Protein AF-A0A5J6LB89-F1 (afdb_monomer_lite)

Organism: NCBI:txid2614693

Radius of gyration: 14.93 Å; chains: 1; bounding box: 54×20×34 Å

Sequence (106 aa):
MKTIRQVTLDASKPVNELLLHEGFRVVKTEFSLISQSIEVWIEEPLRADLPVEACFLKVVGNGQPVPLVYEYISSAYNPFEHKAMHVFKVPESVVRTEPTHLQAVA

Secondary structure (DSSP, 8-state):
-EEEEEEEE-TTSS-EEEEEETT-EEEEEEEETTTTEEEEEEEEE--TTSPEEEEEEEEEETT----TTSEEEEEEEETTTTEEEEEEEEPHHHHHH--S------

pLDDT: mean 89.84, std 14.58, range [35.91, 98.31]

InterPro domains:
  IPR055776 Domain of unknown function DUF7352 [PF24043] (1-93)

Foldseek 3Di:
DKDKDKDWDDQVDQKDKDWAFPPKAFDDWEQDPVVRTIITIIIGDPDPPTDIDIWIKHKAWPPDDDDPQWAWRAWYQDPVVRTIITMTIDPVVVVVPDDPDDDDDD

Structure (mmCIF, N/CA/C/O backbone):
data_AF-A0A5J6LB89-F1
#
_entry.id   AF-A0A5J6LB89-F1
#
loop_
_atom_site.group_PDB
_atom_site.id
_atom_site.type_symbol
_atom_site.label_atom_id
_atom_site.label_alt_id
_atom_site.label_comp_id
_atom_site.label_asym_id
_atom_site.label_entity_id
_atom_site.label_seq_id
_atom_site.pdbx_PDB_ins_code
_atom_site.Cartn_x
_atom_site.Cartn_y
_atom_site.Cartn_z
_atom_site.occupancy
_atom_site.B_iso_or_equiv
_atom_site.auth_seq_id
_atom_site.auth_comp_id
_atom_site.auth_asym_id
_atom_site.auth_atom_id
_atom_site.pdbx_PDB_model_num
ATOM 1 N N . MET A 1 1 ? -22.721 0.320 3.709 1.00 90.75 1 MET A N 1
ATOM 2 C CA . MET A 1 1 ? -22.215 0.656 2.355 1.00 90.75 1 MET A CA 1
ATOM 3 C C . MET A 1 1 ? -20.710 0.885 2.437 1.00 90.75 1 MET A C 1
ATOM 5 O O . MET A 1 1 ? -20.209 1.024 3.548 1.00 90.75 1 MET A O 1
ATOM 9 N N . LYS A 1 2 ? -20.003 0.888 1.303 1.00 96.31 2 LYS A N 1
ATOM 10 C CA . LYS A 1 2 ? -18.547 1.088 1.216 1.00 96.31 2 LYS A CA 1
ATOM 11 C C . LYS A 1 2 ? -18.193 1.991 0.035 1.00 96.31 2 LYS A C 1
ATOM 13 O O . LYS A 1 2 ? -18.994 2.095 -0.892 1.00 96.31 2 LYS A O 1
ATOM 18 N N . THR A 1 3 ? -17.023 2.618 0.079 1.00 97.06 3 THR A N 1
ATOM 19 C CA . THR A 1 3 ? -16.456 3.423 -1.013 1.00 97.06 3 THR A CA 1
ATOM 20 C C . THR A 1 3 ? -15.065 2.921 -1.377 1.00 97.06 3 THR A C 1
ATOM 22 O O . THR A 1 3 ? -14.458 2.189 -0.601 1.00 97.06 3 THR A O 1
ATOM 25 N N . ILE A 1 4 ? -14.558 3.324 -2.541 1.00 97.88 4 ILE A N 1
ATOM 26 C CA . ILE A 1 4 ? -13.157 3.138 -2.918 1.00 97.88 4 ILE A CA 1
ATOM 27 C C . ILE A 1 4 ? -12.556 4.518 -3.167 1.00 97.88 4 ILE A C 1
ATOM 29 O O . ILE A 1 4 ? -13.034 5.262 -4.023 1.00 97.88 4 ILE A O 1
ATOM 33 N N . ARG A 1 5 ? -11.498 4.848 -2.428 1.00 95.94 5 ARG A N 1
ATOM 34 C CA . ARG A 1 5 ? -10.734 6.088 -2.574 1.00 95.94 5 ARG A CA 1
ATOM 35 C C . ARG A 1 5 ? -9.363 5.787 -3.165 1.00 95.94 5 ARG A C 1
ATOM 37 O O . ARG A 1 5 ? -8.709 4.834 -2.753 1.00 95.94 5 ARG A O 1
ATOM 44 N N . GLN A 1 6 ? -8.936 6.614 -4.111 1.00 97.00 6 GLN A N 1
ATOM 45 C CA . GLN A 1 6 ? -7.581 6.586 -4.653 1.00 97.00 6 GLN A CA 1
ATOM 46 C C . GLN A 1 6 ? -6.675 7.517 -3.841 1.00 97.00 6 GLN A C 1
ATOM 48 O O . GLN A 1 6 ? -7.082 8.633 -3.511 1.00 97.00 6 GLN A O 1
ATOM 53 N N . VAL A 1 7 ? -5.466 7.059 -3.522 1.00 96.44 7 VAL A N 1
ATOM 54 C CA . V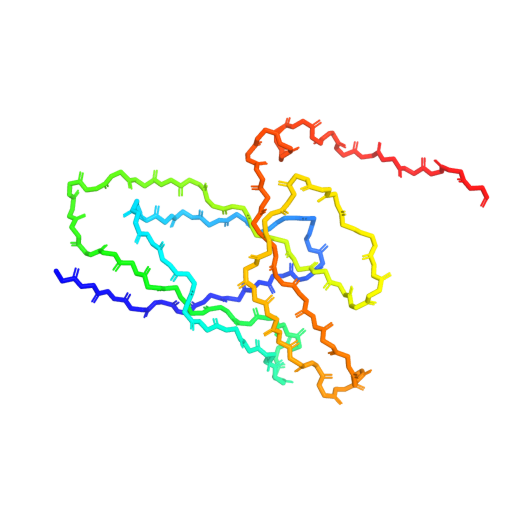AL A 1 7 ? -4.441 7.839 -2.823 1.00 96.44 7 VAL A CA 1
ATOM 55 C C . VAL A 1 7 ? -3.079 7.605 -3.472 1.00 96.44 7 VAL A C 1
ATOM 57 O O . VAL A 1 7 ? -2.713 6.474 -3.783 1.00 96.44 7 VAL A O 1
ATOM 60 N N . THR A 1 8 ? -2.307 8.674 -3.618 1.00 96.38 8 THR A N 1
ATOM 61 C CA . THR A 1 8 ? -0.914 8.633 -4.066 1.00 96.38 8 THR A CA 1
ATOM 62 C C . THR A 1 8 ? 0.006 8.345 -2.877 1.00 96.38 8 THR A C 1
ATOM 64 O O . THR A 1 8 ? -0.029 9.061 -1.876 1.00 96.38 8 THR A O 1
ATOM 67 N N . LEU A 1 9 ? 0.862 7.331 -2.987 1.00 96.06 9 LEU A N 1
ATOM 68 C CA . LEU A 1 9 ? 1.975 7.095 -2.071 1.00 96.06 9 LEU A CA 1
ATOM 69 C C . LEU A 1 9 ? 3.235 7.791 -2.582 1.00 96.06 9 LEU A C 1
ATOM 71 O O . LEU A 1 9 ? 3.633 7.637 -3.740 1.00 96.06 9 LEU A O 1
ATOM 75 N N . ASP A 1 10 ? 3.899 8.501 -1.680 1.00 89.00 10 ASP A N 1
ATOM 76 C CA . ASP A 1 10 ? 5.202 9.097 -1.916 1.00 89.00 10 ASP A CA 1
ATOM 77 C C . ASP A 1 10 ? 6.291 8.071 -1.581 1.00 89.00 10 ASP A C 1
ATOM 79 O O . ASP A 1 10 ? 6.478 7.691 -0.421 1.00 89.00 10 ASP A O 1
ATOM 83 N N . ALA A 1 11 ? 6.997 7.598 -2.608 1.00 87.44 11 ALA A N 1
ATOM 84 C CA . ALA A 1 11 ? 8.067 6.617 -2.457 1.00 87.44 11 ALA A CA 1
ATOM 85 C C . ALA A 1 11 ? 9.345 7.202 -1.828 1.00 87.44 11 ALA A C 1
ATOM 87 O O . ALA A 1 11 ? 10.209 6.439 -1.402 1.00 87.44 11 ALA A O 1
ATOM 88 N N . SER A 1 12 ? 9.475 8.533 -1.756 1.00 86.75 12 SER A N 1
ATOM 89 C CA . SER A 1 12 ? 10.610 9.193 -1.102 1.00 86.75 12 SER A CA 1
ATOM 90 C C . SER A 1 12 ? 10.450 9.277 0.418 1.00 86.75 12 SER A C 1
ATOM 92 O O . SER A 1 12 ? 11.440 9.417 1.141 1.00 86.75 12 SER A O 1
ATOM 94 N N . LYS A 1 13 ? 9.215 9.161 0.925 1.00 88.62 13 LYS A N 1
ATOM 95 C CA . LYS A 1 13 ? 8.947 9.170 2.362 1.00 88.62 13 LYS A CA 1
ATOM 96 C C . LYS A 1 13 ? 9.344 7.839 3.001 1.00 88.62 13 LYS A C 1
ATOM 98 O O . LYS A 1 13 ? 9.027 6.782 2.454 1.00 88.62 13 LYS A O 1
ATOM 103 N N . PRO A 1 14 ? 9.932 7.865 4.213 1.00 89.62 14 PRO A N 1
ATOM 104 C CA . PRO A 1 14 ? 10.164 6.653 4.994 1.00 89.62 14 PRO A CA 1
ATOM 105 C C . PRO A 1 14 ? 8.889 5.826 5.193 1.00 89.62 14 PRO A C 1
ATOM 107 O O . PRO A 1 14 ? 8.941 4.597 5.115 1.00 89.62 14 PRO A O 1
ATOM 110 N N . VAL A 1 15 ? 7.760 6.511 5.420 1.00 94.75 15 VAL A N 1
ATOM 111 C CA . VAL A 1 15 ? 6.418 5.956 5.622 1.00 94.75 15 VAL A CA 1
ATOM 112 C C . VAL A 1 15 ? 5.368 6.970 5.139 1.00 94.75 15 VAL A C 1
ATOM 114 O O . VAL A 1 15 ? 5.522 8.177 5.319 1.00 94.75 15 VAL A O 1
ATOM 117 N N . ASN A 1 16 ? 4.285 6.476 4.542 1.00 96.12 16 ASN A N 1
ATOM 118 C CA . ASN A 1 16 ? 3.074 7.221 4.211 1.00 96.12 16 ASN A CA 1
ATOM 119 C C . ASN A 1 16 ? 2.006 6.917 5.265 1.00 96.12 16 ASN A C 1
ATOM 121 O O . ASN A 1 16 ? 1.611 5.764 5.420 1.00 96.12 16 ASN A O 1
ATOM 125 N N . GLU A 1 17 ? 1.543 7.936 5.981 1.00 96.69 17 GLU A N 1
ATOM 126 C CA . GLU A 1 17 ? 0.476 7.807 6.973 1.00 96.69 17 GLU A CA 1
ATOM 127 C C . GLU A 1 17 ? -0.883 8.140 6.351 1.00 96.69 17 GLU A C 1
ATOM 129 O O . GLU A 1 17 ? -1.040 9.163 5.683 1.00 96.69 17 GLU A O 1
ATOM 134 N N . LEU A 1 18 ? -1.863 7.270 6.584 1.00 96.00 18 LEU A N 1
ATOM 135 C CA . LEU A 1 18 ? -3.244 7.404 6.144 1.00 96.00 18 LEU A CA 1
ATOM 136 C C . LEU A 1 18 ? -4.176 7.231 7.340 1.00 96.00 18 LEU A C 1
ATOM 138 O O . LEU A 1 18 ? -3.986 6.328 8.147 1.00 96.00 18 LEU A O 1
ATOM 142 N N . LEU A 1 19 ? -5.223 8.047 7.412 1.00 95.81 19 LEU A N 1
ATOM 143 C CA . LEU A 1 19 ? -6.315 7.861 8.364 1.00 95.81 19 LEU A CA 1
ATOM 144 C C . LEU A 1 19 ? -7.465 7.149 7.651 1.00 95.81 19 LEU A C 1
ATOM 146 O O . LEU A 1 19 ? -8.031 7.693 6.694 1.00 95.81 19 LEU A O 1
ATOM 150 N N . LEU A 1 20 ? -7.755 5.922 8.086 1.00 95.38 20 LEU A N 1
ATOM 151 C CA . LEU A 1 20 ? -8.697 5.007 7.440 1.00 95.38 20 LEU A CA 1
ATOM 152 C C . LEU A 1 20 ? -9.681 4.446 8.463 1.00 95.38 20 LEU A C 1
ATOM 154 O O . LEU A 1 20 ? -9.314 4.213 9.611 1.00 95.38 20 LEU A O 1
ATOM 158 N N . HIS A 1 21 ? -10.922 4.202 8.055 1.00 95.44 21 HIS A N 1
ATOM 159 C CA . HIS A 1 21 ? -11.888 3.536 8.934 1.00 95.44 21 HIS A CA 1
ATOM 160 C C . HIS A 1 21 ? -11.505 2.068 9.159 1.00 95.44 21 HIS A C 1
ATOM 162 O O . HIS A 1 21 ? -11.028 1.397 8.238 1.00 95.44 21 HIS A O 1
ATOM 168 N N . GLU A 1 22 ? -11.755 1.557 10.365 1.00 94.50 22 GLU A N 1
ATOM 169 C CA . GLU A 1 22 ? -11.562 0.143 10.695 1.00 94.50 22 GLU A CA 1
ATOM 170 C C . GLU A 1 22 ? -12.240 -0.766 9.651 1.00 94.50 22 GLU A C 1
ATOM 172 O O . GLU A 1 22 ? -13.363 -0.522 9.200 1.00 94.50 22 GLU A O 1
ATOM 177 N N . GLY A 1 23 ? -11.538 -1.824 9.239 1.00 93.62 23 GLY A N 1
ATOM 178 C CA . GLY A 1 23 ? -12.007 -2.740 8.198 1.00 93.62 23 GLY A CA 1
ATOM 179 C C . GLY A 1 23 ? -11.733 -2.274 6.765 1.00 93.62 23 GLY A C 1
ATOM 180 O O . GLY A 1 23 ? -12.278 -2.862 5.827 1.00 93.62 23 GLY A O 1
ATOM 181 N N . PHE A 1 24 ? -10.899 -1.247 6.569 1.00 95.69 24 PHE A N 1
ATOM 182 C CA . PHE A 1 24 ? -10.405 -0.881 5.242 1.00 95.69 24 PHE A CA 1
ATOM 183 C C . PHE A 1 24 ? -9.619 -2.021 4.577 1.00 95.69 24 PHE A C 1
ATOM 185 O O . PHE A 1 24 ? -9.062 -2.908 5.229 1.00 95.69 24 PHE A O 1
ATOM 192 N N . ARG A 1 25 ? -9.502 -1.958 3.248 1.00 96.12 25 ARG A N 1
ATOM 193 C CA . ARG A 1 25 ? -8.668 -2.881 2.473 1.00 96.12 25 ARG A CA 1
ATOM 194 C C . ARG A 1 25 ? -8.033 -2.189 1.275 1.00 96.12 25 ARG A C 1
ATOM 196 O O . ARG A 1 25 ? -8.721 -1.530 0.504 1.00 96.12 25 ARG A O 1
ATOM 203 N N . VAL A 1 26 ? -6.738 -2.412 1.053 1.00 97.00 26 VAL A N 1
ATOM 204 C CA . VAL A 1 26 ? -6.104 -2.075 -0.231 1.00 97.00 26 VAL A CA 1
ATOM 205 C C . VAL A 1 26 ? -6.574 -3.084 -1.276 1.00 97.00 26 VAL A C 1
ATOM 207 O O . VAL A 1 26 ? -6.387 -4.290 -1.113 1.00 97.00 26 VAL A O 1
ATOM 210 N N . VAL A 1 27 ? -7.217 -2.599 -2.336 1.00 97.81 27 VAL A N 1
ATOM 211 C CA . VAL A 1 27 ? -7.817 -3.451 -3.377 1.00 97.81 27 VAL A CA 1
ATOM 212 C C . VAL A 1 27 ? -7.043 -3.429 -4.689 1.00 97.81 27 VAL A C 1
ATOM 214 O O . VAL A 1 27 ? -7.193 -4.341 -5.498 1.00 97.81 27 VAL A O 1
ATOM 217 N N . LYS A 1 28 ? -6.217 -2.402 -4.910 1.00 97.31 28 LYS A N 1
ATOM 218 C CA . LYS A 1 28 ? -5.412 -2.251 -6.123 1.00 97.31 28 LYS A CA 1
ATOM 219 C C . LYS A 1 28 ? -4.212 -1.350 -5.861 1.00 97.31 28 LYS A C 1
ATOM 221 O O . LYS A 1 28 ? -4.316 -0.387 -5.103 1.00 97.31 28 LYS A O 1
ATOM 226 N N . THR A 1 29 ? -3.116 -1.639 -6.549 1.00 97.44 29 THR A N 1
ATOM 227 C CA . THR A 1 29 ? -1.937 -0.777 -6.664 1.00 97.44 29 THR A CA 1
ATOM 228 C C . THR A 1 29 ? -1.558 -0.628 -8.125 1.00 97.44 29 THR A C 1
ATOM 230 O O . THR A 1 29 ? -1.516 -1.623 -8.847 1.00 97.44 29 THR A O 1
ATOM 233 N N . GLU A 1 30 ? -1.231 0.585 -8.555 1.00 97.00 30 GLU A N 1
ATOM 234 C CA . GLU A 1 30 ? -0.676 0.840 -9.885 1.00 97.00 30 GLU A CA 1
ATOM 235 C C . GLU A 1 30 ? 0.453 1.856 -9.824 1.00 97.00 30 GLU A C 1
ATOM 237 O O . GLU A 1 30 ? 0.528 2.681 -8.918 1.00 97.00 30 GLU A O 1
ATOM 242 N N . PHE A 1 31 ? 1.338 1.790 -10.812 1.00 95.25 31 PHE A N 1
ATOM 243 C CA . PHE A 1 31 ? 2.337 2.819 -11.030 1.00 95.25 31 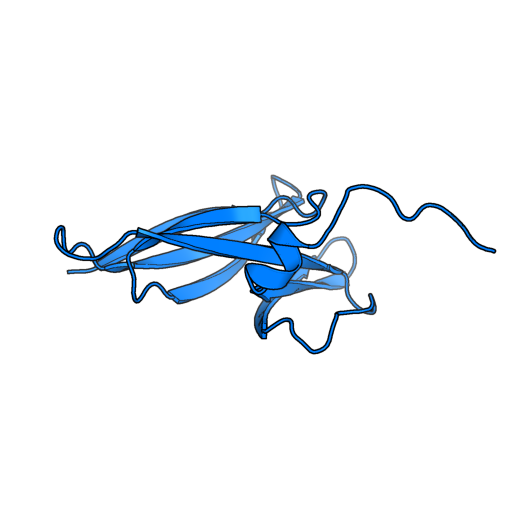PHE A CA 1
ATOM 244 C C . PHE A 1 31 ? 1.731 3.893 -11.936 1.00 95.25 31 PHE A C 1
ATOM 246 O O . PHE A 1 31 ? 1.312 3.602 -13.058 1.00 95.25 31 PHE A O 1
ATOM 253 N N . SER A 1 32 ? 1.686 5.135 -11.463 1.00 93.44 32 SER A N 1
ATOM 254 C CA . SER A 1 32 ? 1.237 6.270 -12.264 1.00 93.44 32 SER A CA 1
ATOM 255 C C . SER A 1 32 ? 2.364 6.746 -13.172 1.00 93.44 32 SER A C 1
ATOM 257 O O . SER A 1 32 ? 3.398 7.225 -12.711 1.00 93.44 32 SER A O 1
ATOM 259 N N . LEU A 1 33 ? 2.143 6.667 -14.484 1.00 90.31 33 LEU A N 1
ATOM 260 C CA . LEU A 1 33 ? 3.094 7.162 -15.484 1.00 90.31 33 LEU A CA 1
ATOM 261 C C . LEU A 1 33 ? 3.262 8.684 -15.446 1.00 90.31 33 LEU A C 1
ATOM 263 O O . LEU A 1 33 ? 4.314 9.192 -15.821 1.00 90.31 33 LEU A O 1
ATOM 267 N N . ILE A 1 34 ? 2.218 9.399 -15.019 1.00 88.62 34 ILE A N 1
ATOM 268 C CA . ILE A 1 34 ? 2.174 10.864 -15.039 1.00 88.62 34 ILE A CA 1
ATOM 269 C C . ILE A 1 34 ? 2.952 11.428 -13.850 1.00 88.62 34 ILE A C 1
ATOM 271 O O . ILE A 1 34 ? 3.774 12.323 -14.019 1.00 88.62 34 ILE A O 1
ATOM 275 N N . SER A 1 35 ? 2.701 10.899 -12.652 1.00 87.50 35 SER A N 1
ATOM 276 C CA . SER A 1 35 ? 3.307 11.381 -11.405 1.00 87.50 35 SER A CA 1
ATOM 277 C C . SER A 1 35 ? 4.533 10.580 -10.963 1.00 87.50 35 SER A C 1
ATOM 279 O O . SER A 1 35 ? 5.157 10.949 -9.975 1.00 87.50 35 SER A O 1
ATOM 281 N N . GLN A 1 36 ? 4.879 9.498 -11.673 1.00 88.50 36 GLN A N 1
ATOM 282 C CA . GLN A 1 36 ? 5.960 8.568 -11.315 1.00 88.50 36 GLN A CA 1
ATOM 283 C C . GLN A 1 36 ? 5.862 8.072 -9.861 1.00 88.50 36 GLN A C 1
ATOM 285 O O . GLN A 1 36 ? 6.858 7.918 -9.157 1.00 88.50 36 GLN A O 1
ATOM 290 N N . SER A 1 37 ? 4.632 7.831 -9.408 1.00 91.69 37 SER A N 1
ATOM 291 C CA . SER A 1 37 ? 4.286 7.459 -8.035 1.00 91.69 37 SER A CA 1
ATOM 292 C C . SER A 1 37 ? 3.497 6.154 -7.997 1.00 91.69 37 SER A C 1
ATOM 294 O O . SER A 1 37 ? 3.037 5.657 -9.029 1.00 91.69 37 SER A O 1
ATOM 296 N N . ILE A 1 38 ? 3.309 5.602 -6.797 1.00 95.56 38 ILE A N 1
ATOM 297 C CA . ILE A 1 38 ? 2.394 4.475 -6.597 1.00 95.56 38 ILE A CA 1
ATOM 298 C C . ILE A 1 38 ? 1.023 5.011 -6.215 1.00 95.56 38 ILE A C 1
ATOM 300 O O . ILE A 1 38 ? 0.892 5.744 -5.244 1.00 95.56 38 ILE A O 1
ATOM 304 N N . GLU A 1 39 ? 0.001 4.615 -6.956 1.00 97.25 39 GLU A N 1
ATOM 305 C CA . GLU A 1 39 ? -1.398 4.867 -6.635 1.00 97.25 39 GLU A CA 1
ATOM 306 C C . GLU A 1 39 ? -1.982 3.632 -5.951 1.00 97.25 39 GLU A C 1
ATOM 308 O O . GLU A 1 39 ? -1.832 2.507 -6.437 1.00 97.25 39 GLU A O 1
ATOM 313 N N . VAL A 1 40 ? -2.652 3.838 -4.820 1.00 97.75 40 VAL A N 1
ATOM 314 C CA . VAL A 1 40 ? -3.400 2.808 -4.095 1.00 97.75 40 VAL A CA 1
ATOM 315 C C . VAL A 1 40 ? -4.886 3.118 -4.138 1.00 97.75 40 VAL A C 1
ATOM 317 O O . VAL A 1 40 ? -5.307 4.244 -3.887 1.00 97.75 40 VAL A O 1
ATOM 320 N N . TRP A 1 41 ? -5.695 2.094 -4.395 1.00 98.31 41 TRP A N 1
ATOM 321 C CA . TRP A 1 41 ? -7.138 2.157 -4.196 1.00 98.31 41 TRP A CA 1
ATOM 322 C C . TRP A 1 41 ? -7.478 1.429 -2.911 1.00 98.31 41 TRP A C 1
ATOM 324 O O . TRP A 1 41 ? -7.145 0.252 -2.738 1.00 98.31 41 TRP A O 1
ATOM 334 N N . ILE A 1 42 ? -8.142 2.148 -2.017 1.00 97.94 42 ILE A N 1
ATOM 335 C CA . ILE A 1 42 ? -8.490 1.687 -0.684 1.00 97.94 42 ILE A CA 1
ATOM 336 C C . ILE A 1 42 ? -10.005 1.643 -0.592 1.00 97.94 42 ILE A C 1
ATOM 338 O O . ILE A 1 42 ? -10.686 2.651 -0.769 1.00 97.94 42 ILE A O 1
ATOM 342 N N . GLU A 1 43 ? -10.520 0.451 -0.340 1.00 97.88 43 GLU A N 1
ATOM 343 C CA . GLU A 1 43 ? -11.903 0.233 0.032 1.00 97.88 43 GLU A CA 1
ATOM 344 C C . GLU A 1 43 ? -12.092 0.589 1.508 1.00 97.88 43 GLU A C 1
ATOM 346 O O . GLU A 1 43 ? -11.379 0.058 2.357 1.00 97.88 43 GLU A O 1
ATOM 351 N N . GLU A 1 44 ? -13.057 1.454 1.816 1.00 95.94 44 GLU A N 1
ATOM 352 C CA . GLU A 1 44 ? -13.403 1.842 3.186 1.00 95.94 44 GLU A CA 1
ATOM 353 C C . GLU A 1 44 ? -14.907 1.671 3.441 1.00 95.94 44 GLU A C 1
ATOM 355 O O . GLU A 1 44 ? -15.735 2.061 2.602 1.00 95.94 44 GLU A O 1
ATOM 360 N N . PRO A 1 45 ? -15.304 1.116 4.598 1.00 95.38 45 PRO A N 1
ATOM 361 C CA . PRO A 1 45 ? -16.696 1.148 5.019 1.00 95.38 45 PRO A CA 1
ATOM 362 C C . PRO A 1 45 ? -17.171 2.592 5.260 1.00 95.38 45 PRO A C 1
ATOM 364 O O . PRO A 1 45 ? -16.439 3.423 5.777 1.00 95.38 45 PRO A O 1
ATOM 367 N N . LEU A 1 46 ? -18.433 2.888 4.935 1.00 92.56 46 LEU A N 1
ATOM 368 C CA . LEU A 1 46 ? -19.047 4.218 5.123 1.00 92.56 46 LEU A CA 1
ATOM 369 C C . LEU A 1 46 ? -19.854 4.335 6.427 1.00 92.56 46 LEU A C 1
ATOM 371 O O . LEU A 1 46 ? -20.785 5.132 6.528 1.00 92.56 46 LEU A O 1
ATOM 375 N N . ARG A 1 47 ? -19.581 3.466 7.399 1.00 92.56 47 ARG A N 1
ATOM 376 C CA . ARG A 1 47 ? -20.281 3.455 8.684 1.00 92.56 47 ARG A CA 1
ATOM 377 C C . ARG A 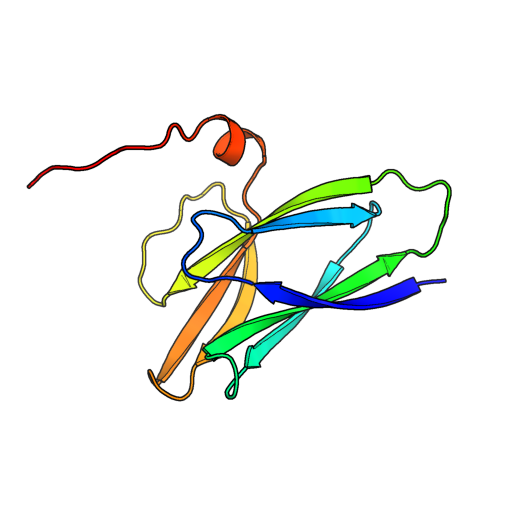1 47 ? -19.700 4.541 9.588 1.00 92.56 47 ARG A C 1
ATOM 379 O O . ARG A 1 47 ? -18.516 4.503 9.889 1.00 92.56 47 ARG A O 1
ATOM 386 N N . ALA A 1 48 ? -20.540 5.478 10.023 1.00 85.19 48 ALA A N 1
ATOM 387 C CA . ALA A 1 48 ? -20.117 6.622 10.835 1.00 85.19 48 ALA A CA 1
ATOM 388 C C . ALA A 1 48 ? -19.691 6.251 12.269 1.00 85.19 48 ALA A C 1
ATOM 390 O O . ALA A 1 48 ? -19.065 7.059 12.942 1.00 85.19 48 ALA A O 1
ATOM 391 N N . ASP A 1 49 ? -20.056 5.056 12.741 1.00 93.69 49 ASP A N 1
ATOM 392 C CA . ASP A 1 49 ? -19.725 4.543 14.072 1.00 93.69 49 ASP A CA 1
ATOM 393 C C . ASP A 1 49 ? -18.387 3.791 14.130 1.00 93.69 49 ASP A C 1
ATOM 395 O O . ASP A 1 49 ? -17.971 3.386 15.213 1.00 93.69 49 ASP A O 1
ATOM 399 N N . LEU A 1 50 ? -17.718 3.590 12.990 1.00 93.62 50 LEU A N 1
ATOM 400 C CA . LEU A 1 50 ? -16.425 2.912 12.964 1.00 93.62 50 LEU A CA 1
ATOM 401 C C . LEU A 1 50 ? -15.298 3.850 13.405 1.00 93.62 50 LEU A C 1
ATOM 403 O O . LEU A 1 50 ? -15.257 5.004 12.966 1.00 93.62 50 LEU A O 1
ATOM 407 N N . PRO A 1 51 ? -14.352 3.359 14.223 1.00 94.81 51 PRO A N 1
ATOM 408 C CA . PRO A 1 51 ? -13.175 4.130 14.572 1.00 94.81 51 PRO A CA 1
ATOM 409 C C . PRO A 1 51 ? -12.300 4.367 13.336 1.00 94.81 51 PRO A C 1
ATOM 411 O O . PRO A 1 51 ? -12.264 3.567 12.397 1.00 94.81 51 PRO A O 1
ATOM 414 N N . VAL A 1 52 ? -11.589 5.493 13.350 1.00 94.56 52 VAL A N 1
ATOM 415 C CA . VAL A 1 52 ? -10.553 5.818 12.366 1.00 94.56 52 VAL A CA 1
ATOM 416 C C . VAL A 1 52 ? -9.203 5.448 12.963 1.00 94.56 52 VAL A C 1
ATOM 418 O O . VAL A 1 52 ? -8.875 5.874 14.070 1.00 94.56 52 VAL A O 1
ATOM 421 N N . GLU A 1 53 ? -8.418 4.678 12.222 1.00 93.75 53 GLU A N 1
ATOM 422 C CA . GLU A 1 53 ? -7.105 4.187 12.621 1.00 93.75 53 GLU A CA 1
ATOM 423 C C . GLU A 1 53 ? -6.014 4.738 11.701 1.00 93.75 53 GLU A C 1
ATOM 425 O O . GLU A 1 53 ? -6.226 4.968 10.504 1.00 93.75 53 GLU A O 1
ATOM 430 N N . ALA A 1 54 ? -4.822 4.930 12.265 1.00 95.31 54 ALA A N 1
ATOM 431 C CA . ALA A 1 54 ? -3.640 5.258 11.486 1.00 95.31 54 ALA A CA 1
ATOM 432 C C . ALA A 1 54 ? -3.122 4.002 10.771 1.00 95.31 54 ALA A C 1
ATOM 434 O O . ALA A 1 54 ? -2.830 2.973 11.382 1.00 95.31 54 ALA A O 1
ATOM 435 N N . CYS A 1 55 ? -2.984 4.095 9.454 1.00 96.12 55 CYS A N 1
ATOM 436 C CA . CYS A 1 55 ? -2.368 3.090 8.609 1.00 96.12 55 CYS A CA 1
ATOM 437 C C . CYS A 1 55 ? -1.075 3.645 8.019 1.00 96.12 55 CYS A C 1
ATOM 439 O O . CYS A 1 55 ? -1.060 4.696 7.383 1.00 96.12 55 CYS A O 1
ATOM 441 N N . PHE A 1 56 ? 0.008 2.900 8.200 1.00 97.44 56 PHE A N 1
ATOM 442 C CA . PHE A 1 56 ? 1.339 3.281 7.758 1.00 97.44 56 PHE A CA 1
ATOM 443 C C . PHE A 1 56 ? 1.767 2.388 6.599 1.00 97.44 56 PHE A C 1
ATOM 445 O O . PHE A 1 56 ? 1.877 1.172 6.762 1.00 97.44 56 PHE A O 1
ATOM 452 N N . LEU A 1 57 ? 2.001 2.977 5.429 1.00 97.44 57 LEU A N 1
ATOM 453 C CA . LEU A 1 57 ? 2.398 2.268 4.217 1.00 97.44 57 LEU A CA 1
ATOM 454 C C . LEU A 1 57 ? 3.787 2.704 3.754 1.00 97.44 57 LEU A C 1
ATOM 456 O O . LEU A 1 57 ? 4.076 3.894 3.646 1.00 97.44 57 LEU A O 1
ATOM 460 N N . LYS A 1 58 ? 4.644 1.747 3.413 1.00 97.12 58 LYS A N 1
ATOM 461 C CA . LYS A 1 58 ? 5.967 2.000 2.841 1.00 97.12 58 LYS A CA 1
ATOM 462 C C . LYS A 1 58 ? 6.056 1.427 1.439 1.00 97.12 58 LYS A C 1
ATOM 464 O O . LYS A 1 58 ? 5.669 0.282 1.211 1.00 97.12 58 LYS A O 1
ATOM 469 N N . VAL A 1 59 ? 6.600 2.219 0.520 1.00 96.62 59 VAL A N 1
ATOM 470 C CA . VAL A 1 59 ? 6.956 1.760 -0.821 1.00 96.62 59 VAL A CA 1
ATOM 471 C C . VAL A 1 59 ? 8.427 1.359 -0.812 1.00 96.62 59 VAL A C 1
ATOM 473 O O . VAL A 1 59 ? 9.279 2.110 -0.346 1.00 96.62 59 VAL A O 1
ATOM 476 N N . VAL A 1 60 ? 8.728 0.170 -1.317 1.00 95.88 60 VAL A N 1
ATOM 477 C CA . VAL A 1 60 ? 10.075 -0.392 -1.346 1.00 95.88 60 VAL A CA 1
ATOM 478 C C . VAL A 1 60 ? 10.396 -0.867 -2.759 1.00 95.88 60 VAL A C 1
ATOM 480 O O . VAL A 1 60 ? 9.626 -1.606 -3.371 1.00 95.88 60 VAL A O 1
ATOM 483 N N . GLY A 1 61 ? 11.542 -0.441 -3.289 1.00 94.00 61 GLY A N 1
ATOM 484 C CA . GLY A 1 61 ? 12.014 -0.871 -4.604 1.00 94.00 61 GLY A CA 1
ATOM 485 C C . GLY A 1 61 ? 12.427 -2.345 -4.634 1.00 94.00 61 GLY A C 1
ATOM 486 O O . GLY A 1 61 ? 12.799 -2.933 -3.618 1.00 94.00 61 GLY A O 1
ATOM 487 N N . ASN A 1 62 ? 12.394 -2.956 -5.818 1.00 93.31 62 ASN A N 1
ATOM 488 C CA . ASN A 1 62 ? 12.796 -4.351 -5.986 1.00 93.31 62 ASN A CA 1
ATOM 489 C C . ASN A 1 62 ? 14.235 -4.616 -5.495 1.00 93.31 62 ASN A C 1
ATOM 491 O O . ASN A 1 62 ? 15.165 -3.907 -5.880 1.00 93.31 62 ASN A O 1
ATOM 495 N N . GLY A 1 63 ? 14.420 -5.671 -4.697 1.00 92.56 63 GLY A N 1
ATOM 496 C CA . GLY A 1 63 ? 15.728 -6.085 -4.169 1.00 92.56 63 GLY A CA 1
ATOM 497 C C . GLY A 1 63 ? 16.242 -5.271 -2.976 1.00 92.56 63 GLY A C 1
ATOM 498 O O . GLY A 1 63 ? 17.338 -5.545 -2.496 1.00 92.56 63 GLY A O 1
ATOM 499 N N . GLN A 1 64 ? 15.477 -4.291 -2.488 1.00 94.31 64 GLN A N 1
ATOM 500 C CA . GLN A 1 64 ? 15.813 -3.561 -1.266 1.00 94.31 64 GLN A CA 1
ATOM 501 C C . GLN A 1 64 ? 15.443 -4.380 -0.014 1.00 94.31 64 GLN A C 1
ATOM 503 O O . GLN A 1 64 ? 14.459 -5.125 -0.043 1.00 94.31 64 GLN A O 1
ATOM 508 N N . PRO A 1 65 ? 16.207 -4.262 1.087 1.00 94.69 65 PRO A N 1
ATOM 509 C CA . PRO A 1 65 ? 15.920 -4.980 2.325 1.00 94.69 65 PRO A CA 1
ATOM 510 C C . PRO A 1 65 ? 14.620 -4.489 2.975 1.00 94.69 65 PRO A C 1
ATOM 512 O O . PRO A 1 65 ? 14.332 -3.291 3.000 1.00 94.69 65 PRO A O 1
ATOM 515 N N . VAL A 1 66 ? 13.857 -5.423 3.549 1.00 95.38 66 VAL A N 1
ATOM 516 C CA . VAL A 1 66 ? 12.598 -5.147 4.253 1.00 95.38 66 VAL A CA 1
ATOM 517 C C . VAL A 1 66 ? 12.621 -5.833 5.622 1.00 95.38 66 VAL A C 1
ATOM 519 O O . VAL A 1 66 ? 12.916 -7.030 5.684 1.00 95.38 66 VAL A O 1
ATOM 522 N N . PRO A 1 67 ? 12.321 -5.121 6.724 1.00 95.25 67 PRO A N 1
ATOM 523 C CA . PRO A 1 67 ? 12.182 -5.739 8.038 1.00 95.25 67 PRO A CA 1
ATOM 524 C C . PRO A 1 67 ? 11.109 -6.834 8.056 1.00 95.25 67 PRO A C 1
ATOM 526 O O . PRO A 1 67 ? 10.016 -6.648 7.530 1.00 95.25 67 PRO A O 1
ATOM 529 N N . LEU A 1 68 ? 11.386 -7.945 8.745 1.00 95.38 68 LEU A N 1
ATOM 530 C CA . LEU A 1 68 ? 10.470 -9.096 8.839 1.00 95.38 68 LEU A CA 1
ATOM 531 C C . LEU A 1 68 ? 9.110 -8.764 9.468 1.00 95.38 68 LEU A C 1
ATOM 533 O O . LEU A 1 68 ? 8.144 -9.489 9.263 1.00 95.38 68 LEU A O 1
ATOM 537 N N . VAL A 1 69 ? 9.044 -7.690 10.256 1.00 96.50 69 VAL A N 1
ATOM 538 C CA . VAL A 1 69 ? 7.813 -7.240 10.919 1.00 96.50 69 VAL A CA 1
ATOM 539 C C . VAL A 1 69 ? 6.874 -6.476 9.983 1.00 96.50 69 VAL A C 1
ATOM 541 O O . VAL A 1 69 ? 5.758 -6.160 10.383 1.00 96.50 69 VAL A O 1
ATOM 544 N N . TYR A 1 70 ? 7.311 -6.138 8.766 1.00 97.00 70 TYR A N 1
ATOM 545 C CA . TYR A 1 70 ? 6.463 -5.461 7.790 1.00 97.00 70 TYR A CA 1
ATOM 546 C C . TYR A 1 70 ? 5.567 -6.475 7.084 1.00 97.00 70 TYR A C 1
ATOM 548 O O . TYR A 1 70 ? 6.008 -7.549 6.679 1.00 97.00 70 TYR A O 1
ATOM 556 N N . GLU A 1 71 ? 4.307 -6.107 6.889 1.00 97.62 71 GLU A N 1
ATOM 557 C CA . GLU A 1 71 ? 3.324 -6.946 6.213 1.00 97.62 71 GLU A CA 1
ATOM 558 C C . GLU A 1 71 ? 3.267 -6.572 4.730 1.00 97.62 71 GLU A C 1
ATOM 560 O O . GLU A 1 71 ? 3.061 -5.410 4.380 1.00 97.62 71 GLU A O 1
ATOM 565 N N . TYR A 1 72 ? 3.467 -7.541 3.836 1.00 97.62 72 TYR A N 1
ATOM 566 C CA . TYR A 1 72 ? 3.343 -7.302 2.399 1.00 97.62 72 TYR A CA 1
ATOM 567 C C . TYR A 1 72 ? 1.880 -7.077 2.010 1.00 97.62 72 TYR A C 1
ATOM 569 O O . TYR A 1 72 ? 1.016 -7.873 2.367 1.00 97.62 72 TYR A O 1
ATOM 577 N N . ILE A 1 73 ? 1.617 -6.025 1.232 1.00 97.44 73 ILE A N 1
ATOM 578 C CA . ILE A 1 73 ? 0.265 -5.676 0.786 1.00 97.44 73 ILE A CA 1
ATOM 579 C C . ILE A 1 73 ? 0.078 -5.979 -0.695 1.00 97.44 73 ILE A C 1
ATOM 581 O O . ILE A 1 73 ? -0.852 -6.691 -1.069 1.00 97.44 73 ILE A O 1
ATOM 585 N N . SER A 1 74 ? 0.924 -5.407 -1.552 1.00 97.06 74 SER A N 1
ATOM 586 C CA . SER A 1 74 ? 0.796 -5.536 -3.006 1.00 97.06 74 SER A CA 1
ATOM 587 C C . SER A 1 74 ? 2.055 -5.028 -3.714 1.00 97.06 74 SER A C 1
ATOM 589 O O . SER A 1 74 ? 3.011 -4.575 -3.083 1.00 97.06 74 SER A O 1
ATOM 591 N N . SER A 1 75 ? 2.055 -5.072 -5.042 1.00 96.88 75 SER A N 1
ATOM 592 C CA . SER A 1 75 ? 3.087 -4.470 -5.882 1.00 96.88 75 SER A CA 1
ATOM 593 C C . SER A 1 75 ? 2.495 -3.782 -7.105 1.00 96.88 75 SER A C 1
ATOM 595 O O . SER A 1 75 ? 1.370 -4.050 -7.528 1.00 96.88 75 SER A O 1
ATOM 597 N N . ALA A 1 76 ? 3.270 -2.870 -7.671 1.00 96.38 76 ALA A N 1
ATOM 598 C CA . ALA A 1 76 ? 2.972 -2.192 -8.918 1.00 96.38 76 ALA A CA 1
ATOM 599 C C . ALA A 1 76 ? 4.218 -2.204 -9.804 1.00 96.38 76 ALA A C 1
ATOM 601 O O . ALA A 1 76 ? 5.328 -1.941 -9.341 1.00 96.38 76 ALA A O 1
ATOM 602 N N . TYR A 1 77 ? 4.045 -2.524 -11.082 1.00 96.25 77 TYR A N 1
ATOM 603 C CA . TYR A 1 77 ? 5.155 -2.563 -12.028 1.00 96.25 77 TYR A CA 1
ATOM 604 C C . TYR A 1 77 ? 5.492 -1.154 -12.520 1.00 96.25 77 TYR A C 1
ATOM 606 O O . TYR A 1 77 ? 4.630 -0.485 -13.085 1.00 96.25 77 TYR A O 1
ATOM 614 N N . ASN A 1 78 ? 6.739 -0.721 -12.328 1.00 92.94 78 ASN A N 1
ATOM 615 C CA . ASN A 1 78 ? 7.285 0.490 -12.928 1.00 92.94 78 ASN A CA 1
ATOM 616 C C . ASN A 1 78 ? 7.865 0.139 -14.315 1.00 92.94 78 ASN A C 1
ATOM 618 O O . ASN A 1 78 ? 8.902 -0.534 -14.388 1.00 92.94 78 ASN A O 1
ATOM 622 N N . PRO A 1 79 ? 7.241 0.593 -15.417 1.00 91.94 79 PRO A N 1
ATOM 623 C CA . PRO A 1 79 ? 7.697 0.261 -16.761 1.00 91.94 79 PRO A CA 1
ATOM 624 C C . PRO A 1 79 ? 8.952 1.025 -17.193 1.00 91.94 79 PRO A C 1
ATOM 626 O O . PRO A 1 79 ? 9.596 0.595 -18.142 1.00 91.94 79 PRO A O 1
ATOM 629 N N . PHE A 1 80 ? 9.321 2.115 -16.514 1.00 89.06 80 PHE A N 1
ATOM 630 C CA . PHE A 1 80 ? 10.533 2.876 -16.834 1.00 89.06 80 PHE A CA 1
ATOM 631 C C . PHE A 1 80 ? 11.797 2.180 -16.323 1.00 89.06 80 PHE A C 1
ATOM 633 O O . PHE A 1 80 ? 12.819 2.163 -17.000 1.00 89.06 80 PHE A O 1
ATOM 640 N N . GLU A 1 81 ? 11.723 1.577 -15.136 1.00 88.81 81 GLU A N 1
ATOM 641 C CA . GLU A 1 81 ? 12.844 0.841 -14.534 1.00 88.81 81 GLU A CA 1
ATOM 642 C C . GLU A 1 81 ? 12.789 -0.668 -14.789 1.00 88.81 81 GLU A C 1
ATOM 644 O O . GLU A 1 81 ? 13.689 -1.402 -14.379 1.00 88.81 81 GLU A O 1
ATOM 649 N N . HIS A 1 82 ? 11.720 -1.141 -15.432 1.00 92.12 82 HIS A N 1
ATOM 650 C CA . HIS A 1 82 ? 11.413 -2.556 -15.619 1.00 92.12 82 HIS A CA 1
ATOM 651 C C . HIS A 1 82 ? 11.417 -3.367 -14.312 1.00 92.12 82 HIS A C 1
ATOM 653 O O . HIS A 1 82 ? 11.810 -4.537 -14.285 1.00 92.12 82 HIS A O 1
ATOM 659 N N . LYS A 1 83 ? 10.974 -2.750 -13.212 1.00 93.69 83 LYS A N 1
ATOM 660 C CA . LYS A 1 83 ? 11.006 -3.329 -11.863 1.00 93.69 83 LYS A CA 1
ATOM 661 C C . LYS A 1 83 ? 9.678 -3.140 -11.148 1.00 93.69 83 LYS A C 1
ATOM 663 O O . LYS A 1 83 ? 8.978 -2.154 -11.350 1.00 93.69 83 LYS A O 1
ATOM 668 N N . ALA A 1 84 ? 9.347 -4.085 -10.276 1.00 94.44 84 ALA A N 1
ATOM 669 C CA . ALA A 1 84 ? 8.229 -3.927 -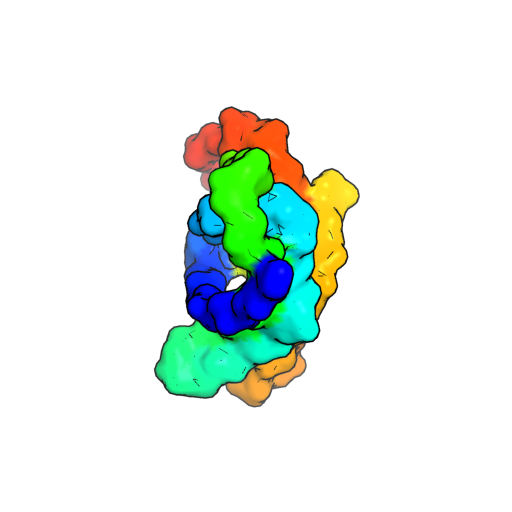9.359 1.00 94.44 84 ALA A CA 1
ATOM 670 C C . ALA A 1 84 ? 8.610 -3.000 -8.195 1.00 94.44 84 ALA A C 1
ATOM 672 O O . ALA A 1 84 ? 9.704 -3.095 -7.637 1.00 94.44 84 ALA A O 1
ATOM 673 N N . MET A 1 85 ? 7.680 -2.137 -7.817 1.00 95.19 85 MET A N 1
ATOM 674 C CA . MET A 1 85 ? 7.678 -1.420 -6.551 1.00 95.19 85 MET A CA 1
ATOM 675 C C . MET A 1 85 ? 6.696 -2.130 -5.625 1.00 95.19 85 MET A C 1
ATOM 677 O O . MET A 1 85 ? 5.587 -2.479 -6.035 1.00 95.19 85 MET A O 1
ATOM 681 N N . HIS A 1 86 ? 7.100 -2.357 -4.385 1.00 97.12 86 HIS A N 1
ATOM 682 C CA . HIS A 1 86 ? 6.364 -3.166 -3.420 1.00 97.12 86 HIS A CA 1
ATOM 683 C C . HIS A 1 86 ? 5.795 -2.279 -2.321 1.00 97.12 86 HIS A C 1
ATOM 685 O O . HIS A 1 86 ? 6.482 -1.386 -1.834 1.00 97.12 86 HIS A O 1
ATOM 691 N N . VAL A 1 87 ? 4.549 -2.516 -1.928 1.00 97.81 87 VAL A N 1
ATOM 692 C CA . VAL A 1 87 ? 3.872 -1.782 -0.857 1.00 97.81 87 VAL A CA 1
ATOM 693 C C . VAL A 1 87 ? 3.764 -2.688 0.360 1.00 97.81 87 VAL A C 1
ATOM 695 O O . VAL A 1 87 ? 3.242 -3.801 0.273 1.00 97.81 87 VAL A O 1
ATOM 698 N N . PHE A 1 88 ? 4.231 -2.185 1.495 1.00 97.94 88 PHE A N 1
ATOM 699 C CA . PHE A 1 88 ? 4.176 -2.859 2.784 1.00 97.94 88 PHE A CA 1
ATOM 700 C C . PHE A 1 88 ? 3.394 -2.025 3.790 1.00 97.94 88 PHE A C 1
ATOM 702 O O . PHE A 1 88 ? 3.503 -0.800 3.794 1.00 97.94 88 PHE A O 1
ATOM 709 N N . LYS A 1 89 ? 2.661 -2.686 4.682 1.00 97.38 89 LYS A N 1
ATOM 710 C CA . LYS A 1 89 ? 2.128 -2.082 5.897 1.00 97.38 89 LYS A CA 1
ATOM 711 C C . LYS A 1 89 ? 3.181 -2.169 6.995 1.00 97.38 89 LYS A C 1
ATOM 713 O O . LYS A 1 89 ? 3.763 -3.225 7.250 1.00 97.38 89 LYS A O 1
ATOM 718 N N . VAL A 1 90 ? 3.429 -1.033 7.630 1.00 97.44 90 VAL A N 1
ATOM 719 C CA . VAL A 1 90 ? 4.405 -0.878 8.704 1.00 97.44 90 VAL A CA 1
ATOM 720 C C . VAL A 1 90 ? 3.657 -0.891 10.040 1.00 97.44 90 VAL A C 1
ATOM 722 O O . VAL A 1 90 ? 2.685 -0.148 10.193 1.00 97.44 90 VAL A O 1
ATOM 725 N N . PRO A 1 91 ? 4.069 -1.712 11.022 1.00 95.06 91 PRO A N 1
ATOM 726 C CA . PRO A 1 91 ? 3.489 -1.651 12.356 1.00 95.06 91 PRO A CA 1
ATOM 727 C C . PRO A 1 91 ? 3.737 -0.283 12.994 1.00 95.06 91 PRO A C 1
ATOM 729 O O . PRO A 1 91 ? 4.853 0.235 12.946 1.00 95.06 91 PRO A O 1
ATOM 732 N N . GLU A 1 92 ? 2.727 0.277 13.656 1.00 92.25 92 GLU A N 1
ATOM 733 C CA . GLU A 1 92 ? 2.837 1.581 14.322 1.00 92.25 92 GLU A CA 1
ATOM 734 C C . GLU A 1 92 ? 3.988 1.635 15.344 1.00 92.25 92 GLU A C 1
ATOM 736 O O . GLU A 1 92 ? 4.661 2.657 15.477 1.00 92.25 92 GLU A O 1
ATOM 741 N N . SER A 1 93 ? 4.270 0.522 16.027 1.00 90.69 93 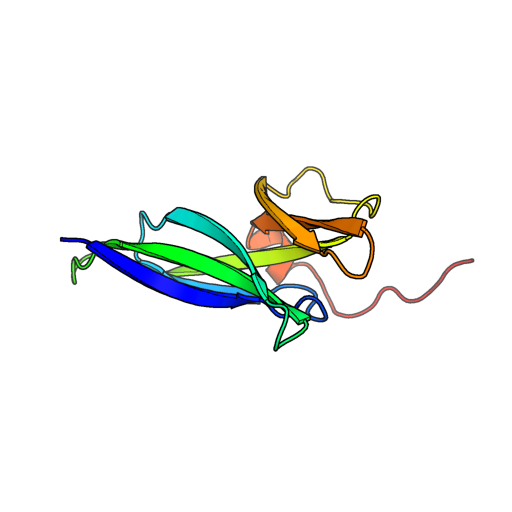SER A N 1
ATOM 742 C CA . SER A 1 93 ? 5.396 0.412 16.959 1.00 90.69 93 SER A CA 1
ATOM 743 C C . SER A 1 93 ? 6.744 0.698 16.297 1.00 90.69 93 SER A C 1
ATOM 745 O O . SER A 1 93 ? 7.611 1.288 16.932 1.00 90.69 9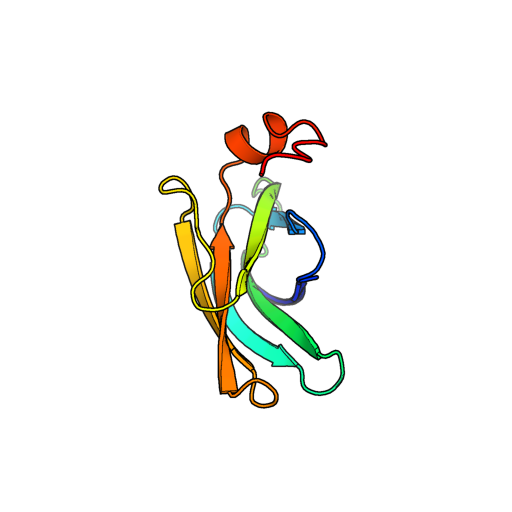3 SER A O 1
ATOM 747 N N . VAL A 1 94 ? 6.919 0.333 15.025 1.00 88.19 94 VAL A N 1
ATOM 748 C CA . VAL A 1 94 ? 8.132 0.627 14.251 1.00 88.19 94 VAL A CA 1
ATOM 749 C C . VAL A 1 94 ? 8.178 2.112 13.899 1.00 88.19 94 VAL A C 1
ATOM 751 O O . VAL A 1 94 ? 9.196 2.750 14.140 1.00 88.19 94 VAL A O 1
ATOM 754 N N . VAL A 1 95 ? 7.065 2.682 13.425 1.00 86.25 95 VAL A N 1
ATOM 755 C CA . VAL A 1 95 ? 6.981 4.111 13.063 1.00 86.25 95 VAL A CA 1
ATOM 756 C C . VAL A 1 95 ? 7.291 5.013 14.255 1.00 86.25 95 VAL A C 1
ATOM 758 O O . VAL A 1 95 ? 8.032 5.979 14.126 1.00 86.25 95 VAL A O 1
ATOM 761 N N . ARG A 1 96 ? 6.761 4.680 15.436 1.00 78.75 96 ARG A N 1
ATOM 762 C CA . ARG A 1 96 ? 6.989 5.450 16.669 1.00 78.75 96 ARG A CA 1
ATOM 763 C C . ARG A 1 96 ? 8.383 5.246 17.265 1.00 78.75 96 ARG A C 1
ATOM 765 O O . ARG A 1 96 ? 8.803 6.057 18.086 1.00 78.75 96 ARG A O 1
ATOM 772 N N . THR A 1 97 ? 9.069 4.165 16.894 1.00 69.69 97 THR A N 1
ATOM 773 C CA . THR A 1 97 ? 10.405 3.836 17.408 1.00 69.69 97 THR A CA 1
ATOM 774 C C . THR A 1 97 ? 11.516 4.365 16.514 1.00 69.69 97 THR A C 1
ATOM 776 O O . THR A 1 97 ? 12.595 4.566 17.046 1.00 69.69 97 THR A O 1
ATOM 779 N N . GLU A 1 98 ? 11.298 4.617 15.216 1.00 55.38 98 GLU A N 1
ATOM 780 C CA . GLU A 1 98 ? 12.309 5.234 14.344 1.00 55.38 98 GLU A CA 1
ATOM 781 C C . GLU A 1 98 ? 12.606 6.676 14.800 1.00 55.38 98 GLU A C 1
ATOM 783 O O . GLU A 1 98 ? 11.805 7.579 14.542 1.00 55.38 98 GLU A O 1
ATOM 788 N N . PRO A 1 99 ? 13.764 6.964 15.432 1.00 46.38 99 PRO A N 1
ATOM 789 C CA . PRO A 1 99 ? 14.272 8.318 15.435 1.00 46.38 99 PRO A CA 1
ATOM 790 C C . PRO A 1 99 ? 14.867 8.537 14.041 1.00 46.38 99 PRO A C 1
ATOM 792 O O . PRO A 1 99 ? 15.575 7.685 13.497 1.00 46.38 99 PRO A O 1
ATOM 795 N N . THR A 1 100 ? 14.618 9.694 13.445 1.00 51.12 100 THR A N 1
ATOM 796 C CA . THR A 1 100 ? 15.462 10.203 12.364 1.00 51.12 100 THR A CA 1
ATOM 797 C C . THR A 1 100 ? 16.934 9.943 12.717 1.00 51.12 100 THR A C 1
ATOM 799 O O . THR A 1 100 ? 17.359 10.315 13.809 1.00 51.12 100 THR A O 1
ATOM 802 N N . HIS A 1 101 ? 17.688 9.355 11.777 1.00 46.34 101 HIS A N 1
ATOM 803 C CA . HIS A 1 101 ? 19.153 9.200 11.747 1.00 46.34 101 HIS A CA 1
ATOM 804 C C . HIS A 1 101 ? 19.735 7.811 12.091 1.00 46.34 101 HIS A C 1
ATOM 806 O O . HIS A 1 101 ? 20.040 7.501 13.236 1.00 46.34 101 HIS A O 1
ATOM 812 N N . LEU A 1 102 ? 20.082 7.059 11.041 1.00 41.56 102 LEU A N 1
ATOM 813 C CA . LEU A 1 102 ? 21.343 6.311 10.980 1.00 41.56 102 LEU A CA 1
ATOM 814 C C . LEU A 1 102 ? 22.001 6.599 9.620 1.00 41.56 102 LEU A C 1
ATOM 816 O O . LEU A 1 102 ? 21.807 5.882 8.642 1.00 41.56 102 LEU A O 1
ATOM 820 N N . GLN A 1 103 ? 22.744 7.710 9.556 1.00 43.66 103 GLN A N 1
ATOM 821 C CA . GLN A 1 103 ? 23.899 7.807 8.662 1.00 43.66 103 GLN A CA 1
ATOM 822 C C . GLN A 1 103 ? 25.068 6.989 9.237 1.00 43.66 103 GLN A C 1
ATOM 824 O O . GLN A 1 103 ? 25.253 6.969 10.454 1.00 43.66 103 GLN A O 1
ATOM 829 N N . ALA A 1 104 ? 25.881 6.456 8.312 1.00 38.88 104 ALA A N 1
ATOM 830 C CA . ALA A 1 104 ? 27.155 5.733 8.467 1.00 38.88 104 ALA A CA 1
ATOM 831 C C . ALA A 1 104 ? 27.019 4.315 9.066 1.00 38.88 104 ALA A C 1
ATOM 833 O O . ALA A 1 104 ? 26.262 4.099 10.001 1.00 38.88 104 ALA A O 1
ATOM 834 N N . VAL A 1 105 ? 27.678 3.264 8.563 1.00 35.91 105 VAL A N 1
ATOM 835 C CA . VAL A 1 105 ? 29.084 3.089 8.127 1.00 35.91 105 VAL A CA 1
ATOM 836 C C . VAL A 1 105 ? 29.088 1.980 7.040 1.00 35.91 105 VAL A C 1
ATOM 838 O O . VAL A 1 105 ? 28.321 1.028 7.169 1.00 35.91 105 VAL A O 1
ATOM 841 N N . ALA A 1 106 ? 29.805 2.076 5.914 1.00 39.25 106 ALA A N 1
ATOM 842 C CA . ALA A 1 106 ? 31.263 1.957 5.774 1.00 39.25 106 ALA A CA 1
ATOM 843 C C . ALA A 1 106 ? 31.787 2.588 4.478 1.00 39.25 106 ALA A C 1
ATOM 845 O O . ALA A 1 106 ? 31.049 2.548 3.467 1.00 39.25 106 ALA A O 1
#